Protein AF-A0A7S1DFB0-F1 (afdb_monomer)

Foldseek 3Di:
DPPDPDDDAFEAEDELQLDFDDDPNHTPDGVPPPSVVSLVCVLVVCVVSLHQKYKYAQQFAPVSVCSNQVSCCVQFVEKDDDAQPADPDDRTGQRIMMTGNDHDPDDDDDDDPDDDPVNCVRHRD

Nearest PDB structures (foldseek):
  3k55-assembly1_A  TM=7.444E-01  e=4.288E-06  Staphylococcus aureus subsp. aureus RN4220
  7cne-assembly1_A  TM=7.498E-01  e=7.356E-06  Streptomyces griseocarneus
  8j2f-assembly1_B  TM=8.912E-01  e=1.430E-04  Homo sapiens
  2uyr-assembly1_X  TM=7.337E-01  e=1.891E-05  Bacillus cereus
  3i5v-assembly2_B  TM=7.332E-01  e=1.337E-04  Staphylococcus aureus subsp. aureus RN4220

Solvent-accessible surface area (backbone atoms only — not comparable to full-atom values): 7444 Å² total; per-residue (Å²): 134,81,80,76,81,77,78,81,86,41,76,42,78,44,74,67,39,46,45,66,43,65,57,97,84,43,74,78,45,53,50,52,70,63,42,70,64,48,58,69,47,48,47,58,57,51,57,75,69,63,52,46,31,37,40,38,31,43,53,32,40,64,68,58,48,52,53,45,49,64,68,33,38,92,70,28,65,26,70,50,71,54,74,38,97,34,71,95,82,54,74,41,46,54,14,50,38,39,37,18,54,54,84,74,91,76,84,82,71,81,79,72,92,82,54,54,77,67,48,45,59,60,43,48,59

Organism: Hemiselmis andersenii (NCBI:txid464988)

Mean predicted aligned error: 7.5 Å

Sequence (125 aa):
KTASASTPLRILTFNVGLLRFRLCGVQVFANPPYAQERLQEIPNAIRQLRPDIVCLQECYENFHLEFITGSLSDILPHFARCPAGGSSGSKYHNALVVVSKFEVVAARFEAYREASALERLLANK

InterPro domains:
  IPR005135 Endonuclease/exonuclease/phosphatase [PF03372] (12-108)
  IPR036691 Endonuclease/exonuclease/phosphatase superfamily [G3DSA:3.60.10.10] (2-125)
  IPR036691 Endonuclease/exonuclease/phosphatase superfamily [SSF56219] (7-115)

Structure (mmCIF, N/CA/C/O backbone):
data_AF-A0A7S1DFB0-F1
#
_entry.id   AF-A0A7S1DFB0-F1
#
loop_
_atom_site.group_PDB
_atom_site.id
_atom_site.type_symbol
_atom_site.label_atom_id
_atom_site.label_alt_id
_atom_site.label_comp_id
_atom_site.label_asym_id
_atom_site.label_entity_id
_atom_site.label_seq_id
_atom_site.pdbx_PDB_ins_code
_atom_site.Cartn_x
_atom_site.Cartn_y
_atom_site.Cartn_z
_atom_site.occupancy
_atom_site.B_iso_or_equiv
_atom_site.auth_seq_id
_atom_site.auth_comp_id
_atom_site.auth_asym_id
_atom_site.auth_atom_id
_atom_site.pdbx_PDB_model_num
ATOM 1 N N . LYS A 1 1 ? -31.143 2.900 28.880 1.00 51.78 1 LYS A N 1
ATOM 2 C CA . LYS A 1 1 ? -29.922 2.509 28.135 1.00 51.78 1 LYS A CA 1
ATOM 3 C C . LYS A 1 1 ? -29.833 3.394 26.902 1.00 51.78 1 LYS A C 1
ATOM 5 O O . LYS A 1 1 ? -30.523 3.130 25.930 1.00 51.78 1 LYS A O 1
ATOM 10 N N . THR A 1 2 ? -29.092 4.491 26.982 1.00 50.62 2 THR A N 1
ATOM 11 C CA . THR A 1 2 ? -28.758 5.307 25.812 1.00 50.62 2 THR A CA 1
ATOM 12 C C . THR A 1 2 ? -27.810 4.492 24.935 1.00 50.62 2 THR A C 1
ATOM 14 O O . THR A 1 2 ? -26.832 3.940 25.437 1.00 50.62 2 THR A O 1
ATOM 17 N N . ALA A 1 3 ? -28.142 4.324 23.656 1.00 56.81 3 ALA A N 1
ATOM 18 C CA . ALA A 1 3 ? -27.249 3.676 22.708 1.00 56.81 3 ALA A CA 1
ATOM 19 C C . ALA A 1 3 ? -25.957 4.505 22.638 1.00 56.81 3 ALA A C 1
ATOM 21 O O . ALA A 1 3 ? -26.003 5.694 22.325 1.00 56.81 3 ALA A O 1
ATOM 22 N N . SER A 1 4 ? -24.822 3.905 23.002 1.00 64.94 4 SER A N 1
ATOM 23 C CA . SER A 1 4 ? -23.512 4.503 22.753 1.00 64.94 4 SER A CA 1
ATOM 24 C C . SER A 1 4 ? -23.379 4.688 21.242 1.00 64.94 4 SER A C 1
ATOM 26 O O . SER A 1 4 ? -23.565 3.731 20.490 1.00 64.94 4 SER A O 1
ATOM 28 N N . ALA A 1 5 ? -23.141 5.921 20.795 1.00 66.31 5 ALA A N 1
ATOM 29 C CA . ALA A 1 5 ? -22.915 6.202 19.386 1.00 66.31 5 ALA A CA 1
ATOM 30 C C . ALA A 1 5 ? -21.669 5.430 18.931 1.00 66.31 5 ALA A C 1
ATOM 32 O O . ALA A 1 5 ? -20.570 5.668 19.433 1.00 66.31 5 ALA A O 1
ATOM 33 N N . SER A 1 6 ? -21.844 4.480 18.012 1.00 80.75 6 SER A N 1
ATOM 34 C CA . SER A 1 6 ? -20.737 3.705 17.455 1.00 80.75 6 SER A CA 1
ATOM 35 C C . SER A 1 6 ? -19.778 4.641 16.724 1.00 80.75 6 SER A C 1
ATOM 37 O O . SER A 1 6 ? -20.201 5.386 15.837 1.00 80.75 6 SER A O 1
ATOM 39 N N . THR A 1 7 ? -18.492 4.606 17.075 1.00 85.00 7 THR A N 1
ATOM 40 C CA . THR A 1 7 ? -17.459 5.353 16.350 1.00 85.00 7 THR A CA 1
ATOM 41 C C . THR A 1 7 ? -17.427 4.896 14.885 1.00 85.00 7 THR A C 1
ATOM 43 O O . THR A 1 7 ? -17.407 3.688 14.640 1.00 85.00 7 THR A O 1
ATOM 46 N N . PRO A 1 8 ? -17.447 5.819 13.905 1.00 93.12 8 PRO A N 1
ATOM 47 C CA . PRO A 1 8 ? -17.427 5.447 12.497 1.00 93.12 8 PRO A CA 1
ATOM 48 C C . PRO A 1 8 ? -16.082 4.817 12.124 1.00 93.12 8 PRO A C 1
ATOM 50 O O . PRO A 1 8 ? -15.028 5.344 12.477 1.00 93.12 8 PRO A O 1
ATOM 53 N N . LEU A 1 9 ? -16.133 3.718 11.373 1.00 95.94 9 LEU A N 1
ATOM 54 C CA . LEU A 1 9 ? -14.954 3.057 10.819 1.00 95.94 9 LEU A CA 1
ATOM 55 C C . LEU A 1 9 ? -14.370 3.887 9.669 1.00 95.94 9 LEU A C 1
ATOM 57 O O . LEU A 1 9 ? -15.095 4.262 8.744 1.00 95.94 9 LEU A O 1
ATOM 61 N N . ARG A 1 10 ? -13.060 4.147 9.692 1.00 97.75 10 ARG A N 1
ATOM 62 C CA . ARG A 1 10 ? -12.378 4.949 8.666 1.00 97.75 10 ARG A CA 1
ATOM 63 C C . ARG A 1 10 ? -11.513 4.066 7.775 1.00 97.75 10 ARG A C 1
ATOM 65 O O . ARG A 1 10 ? -10.493 3.541 8.216 1.00 97.75 10 ARG A O 1
ATOM 72 N N . ILE A 1 11 ? -11.906 3.942 6.510 1.00 98.38 11 ILE A N 1
ATOM 73 C CA . ILE A 1 11 ? -11.196 3.141 5.507 1.00 98.38 11 ILE A CA 1
ATOM 74 C C . ILE A 1 11 ? -10.536 4.078 4.496 1.00 98.38 11 ILE A C 1
ATOM 76 O O . ILE A 1 11 ? -11.207 4.903 3.877 1.00 98.38 11 ILE A O 1
ATOM 80 N N . LEU A 1 12 ? -9.225 3.938 4.318 1.00 98.50 12 LEU A N 1
ATOM 81 C CA . LEU A 1 12 ? -8.457 4.607 3.273 1.00 98.50 12 LEU A CA 1
ATOM 82 C C . LEU A 1 12 ? -8.204 3.624 2.130 1.00 98.50 12 LEU A C 1
ATOM 84 O O . LEU A 1 12 ? -7.675 2.544 2.361 1.00 98.50 12 LEU A O 1
ATOM 88 N N . THR A 1 13 ? -8.513 4.009 0.895 1.00 98.12 13 THR A N 1
ATOM 89 C CA . THR A 1 13 ? -7.988 3.331 -0.297 1.00 98.12 13 THR A CA 1
ATOM 90 C C . THR A 1 13 ? -6.932 4.212 -0.939 1.00 98.12 13 THR A C 1
ATOM 92 O O . THR A 1 13 ? -7.152 5.414 -1.096 1.00 98.12 13 THR A O 1
ATOM 95 N N . PHE A 1 14 ? -5.780 3.642 -1.280 1.00 97.75 14 PHE A N 1
ATOM 96 C CA . PHE A 1 14 ? -4.676 4.420 -1.814 1.00 97.75 14 PHE A CA 1
ATOM 97 C C . PHE A 1 14 ? -3.819 3.620 -2.792 1.00 97.75 14 PHE A C 1
ATOM 99 O O . PHE A 1 14 ? -3.138 2.661 -2.426 1.00 97.75 14 PHE A O 1
ATOM 106 N N . ASN A 1 15 ? -3.807 4.072 -4.042 1.00 97.06 15 ASN A N 1
ATOM 107 C CA . ASN A 1 15 ? -2.852 3.606 -5.029 1.00 97.06 15 ASN A CA 1
ATOM 108 C C . ASN A 1 15 ? -1.506 4.296 -4.772 1.00 97.06 15 ASN A C 1
ATOM 110 O O . ASN A 1 15 ? -1.378 5.507 -4.950 1.00 97.06 15 ASN A O 1
ATOM 114 N N . VAL A 1 16 ? -0.509 3.524 -4.339 1.00 95.81 16 VAL A N 1
ATOM 115 C CA . VAL A 1 16 ? 0.815 4.052 -3.985 1.00 95.81 16 VAL A CA 1
ATOM 116 C C . VAL A 1 16 ? 1.723 4.240 -5.203 1.00 95.81 16 VAL A C 1
ATOM 118 O O . VAL A 1 16 ? 2.766 4.888 -5.103 1.00 95.81 16 VAL A O 1
ATOM 121 N N . GLY A 1 17 ? 1.338 3.711 -6.369 1.00 94.56 17 GLY A N 1
ATOM 122 C CA . GLY A 1 17 ? 2.052 3.856 -7.635 1.00 94.56 17 GLY A CA 1
ATOM 123 C C . GLY A 1 17 ? 3.521 3.445 -7.552 1.00 94.56 17 GLY A C 1
ATOM 124 O O . GLY A 1 17 ? 4.379 4.149 -8.065 1.00 94.56 17 GLY A O 1
ATOM 125 N N . LEU A 1 18 ? 3.874 2.381 -6.832 1.00 93.25 18 LEU A N 1
ATOM 126 C CA . LEU A 1 18 ? 5.280 2.043 -6.573 1.00 93.25 18 LEU A CA 1
ATOM 127 C C . LEU A 1 18 ? 5.876 1.115 -7.639 1.00 93.25 18 LEU A C 1
ATOM 129 O O . LEU A 1 18 ? 6.793 0.341 -7.350 1.00 93.25 18 LEU A O 1
ATOM 133 N N . LEU A 1 19 ? 5.364 1.165 -8.873 1.00 89.88 19 LEU A N 1
ATOM 134 C CA . LEU A 1 19 ? 5.914 0.378 -9.967 1.00 89.88 19 LEU A CA 1
ATOM 135 C C . LEU A 1 19 ? 7.299 0.906 -10.343 1.00 89.88 19 LEU A C 1
ATOM 137 O O . LEU A 1 19 ? 7.463 2.041 -10.797 1.00 89.88 19 LEU A O 1
ATOM 141 N N . ARG A 1 20 ? 8.299 0.038 -10.217 1.00 88.38 20 ARG A N 1
ATOM 142 C CA . ARG A 1 20 ? 9.646 0.258 -10.738 1.00 88.38 20 ARG A CA 1
ATOM 143 C C . ARG A 1 20 ? 10.210 -1.035 -11.309 1.00 88.38 20 ARG A C 1
ATOM 145 O O . ARG A 1 20 ? 9.891 -2.126 -10.837 1.00 88.38 20 ARG A O 1
ATOM 152 N N . PHE A 1 21 ? 11.075 -0.903 -12.308 1.00 83.12 21 PHE A N 1
ATOM 153 C CA . PHE A 1 21 ? 11.859 -2.004 -12.858 1.00 83.12 21 PHE A CA 1
ATOM 154 C C . PHE A 1 21 ? 13.343 -1.712 -12.677 1.00 83.12 21 PHE A C 1
ATOM 156 O O . PHE A 1 21 ? 13.827 -0.614 -12.972 1.00 83.12 21 PHE A O 1
ATOM 163 N N . ARG A 1 22 ? 14.070 -2.720 -12.191 1.00 82.81 22 ARG A N 1
ATOM 164 C CA . ARG A 1 22 ? 15.518 -2.671 -11.992 1.00 82.81 22 ARG A CA 1
ATOM 165 C C . ARG A 1 22 ? 16.201 -3.716 -12.865 1.00 82.81 22 ARG A C 1
ATOM 167 O O . ARG A 1 22 ? 15.788 -4.872 -12.868 1.00 82.81 22 ARG A O 1
ATOM 174 N N . LEU A 1 23 ? 17.274 -3.317 -13.539 1.00 82.38 23 LEU A N 1
ATOM 175 C CA . LEU A 1 23 ? 18.175 -4.197 -14.276 1.00 82.38 23 LEU A CA 1
ATOM 176 C C . LEU A 1 23 ? 19.559 -4.120 -13.621 1.00 82.38 23 LEU A C 1
ATOM 178 O O . LEU A 1 23 ? 20.107 -3.032 -13.470 1.00 82.38 23 LEU A O 1
ATOM 182 N N . CYS A 1 24 ? 20.097 -5.257 -13.166 1.00 84.31 24 CYS A N 1
ATOM 183 C CA . CYS A 1 24 ? 21.384 -5.327 -12.452 1.00 84.31 24 CYS A CA 1
ATOM 184 C C . CYS A 1 24 ? 21.512 -4.323 -11.279 1.00 84.31 24 CYS A C 1
ATOM 186 O O . CYS A 1 24 ? 22.567 -3.741 -11.057 1.00 84.31 24 CYS A O 1
ATOM 188 N N . GLY A 1 25 ? 20.420 -4.090 -10.539 1.00 80.50 25 GLY A N 1
ATOM 189 C CA . GLY A 1 25 ? 20.370 -3.158 -9.400 1.00 80.50 25 GLY A CA 1
ATOM 190 C C . GLY A 1 25 ? 20.049 -1.703 -9.764 1.00 80.50 25 GLY A C 1
ATOM 191 O O . GLY A 1 25 ? 19.540 -0.965 -8.915 1.00 80.50 25 GLY A O 1
ATOM 192 N N . VAL A 1 26 ? 20.236 -1.314 -11.027 1.00 82.62 26 VAL A N 1
ATOM 193 C CA . VAL A 1 26 ? 19.951 0.032 -11.538 1.00 82.62 26 VAL A CA 1
ATOM 194 C C . VAL A 1 26 ? 18.477 0.145 -11.913 1.00 82.62 26 VAL A C 1
ATOM 196 O O . VAL A 1 26 ? 17.947 -0.702 -12.630 1.00 82.62 26 VAL A O 1
ATOM 199 N N . GLN A 1 27 ? 17.791 1.181 -11.428 1.00 83.81 27 GLN A N 1
ATOM 200 C CA . GLN A 1 27 ? 16.414 1.461 -11.836 1.00 83.81 27 GLN A CA 1
ATOM 201 C C . GLN A 1 27 ? 16.401 1.969 -13.280 1.00 83.81 27 GLN A C 1
ATOM 203 O O . GLN A 1 27 ? 16.951 3.028 -13.564 1.00 83.81 27 GLN A O 1
ATOM 208 N N . VAL A 1 28 ? 15.756 1.222 -14.174 1.00 88.69 28 VAL A N 1
ATOM 209 C CA . VAL A 1 28 ? 15.646 1.563 -15.604 1.00 88.69 28 VAL A CA 1
ATOM 210 C C . VAL A 1 28 ? 14.278 2.138 -15.963 1.00 88.69 28 VAL A C 1
ATOM 212 O O . VAL A 1 28 ? 14.123 2.762 -17.006 1.00 88.69 28 VAL A O 1
ATOM 215 N N . PHE A 1 29 ? 13.283 1.947 -15.096 1.00 87.19 29 PHE A N 1
ATOM 216 C CA . PHE A 1 29 ? 11.938 2.484 -15.268 1.00 87.19 29 PHE A CA 1
ATOM 217 C C . PHE A 1 29 ? 11.256 2.659 -13.912 1.00 87.19 29 PHE A C 1
ATOM 219 O O . PHE A 1 29 ? 11.429 1.831 -13.015 1.00 87.19 29 PHE A O 1
ATOM 226 N N . ALA A 1 30 ? 10.445 3.703 -13.786 1.00 86.94 30 ALA A N 1
ATOM 227 C CA . ALA A 1 30 ? 9.480 3.867 -12.709 1.00 86.94 30 ALA A CA 1
ATOM 228 C C . ALA A 1 30 ? 8.253 4.612 -13.233 1.00 86.94 30 ALA A C 1
ATOM 230 O O . ALA A 1 30 ? 8.390 5.543 -14.027 1.00 86.94 30 ALA A O 1
ATOM 231 N N . ASN A 1 31 ? 7.070 4.211 -12.774 1.00 82.69 31 ASN A N 1
ATOM 232 C CA . ASN A 1 31 ? 5.830 4.914 -13.062 1.00 82.69 31 ASN A CA 1
ATOM 233 C C . ASN A 1 31 ? 4.870 4.834 -11.863 1.00 82.69 31 ASN A C 1
ATOM 235 O O . ASN A 1 31 ? 4.473 3.732 -11.498 1.00 82.69 31 ASN A O 1
ATOM 239 N N . PRO A 1 32 ? 4.447 5.971 -11.286 1.00 88.38 32 PRO A N 1
ATOM 240 C CA . PRO A 1 32 ? 4.976 7.321 -11.500 1.00 88.38 32 PRO A CA 1
ATOM 241 C C . PRO A 1 32 ? 6.466 7.455 -11.110 1.00 88.38 32 PRO A C 1
ATOM 243 O O . PRO A 1 32 ? 6.987 6.607 -10.375 1.00 88.38 32 PRO A O 1
ATOM 246 N N . PRO A 1 33 ? 7.173 8.509 -11.563 1.00 87.12 33 PRO A N 1
ATOM 247 C CA . PRO A 1 33 ? 8.572 8.732 -11.199 1.00 87.12 33 PRO A CA 1
ATOM 248 C C . PRO A 1 33 ? 8.766 8.907 -9.679 1.00 87.12 33 PRO A C 1
ATOM 250 O O . PRO A 1 33 ? 7.803 9.034 -8.913 1.00 87.12 33 PRO A O 1
ATOM 253 N N . TYR A 1 34 ? 10.031 8.896 -9.246 1.00 89.38 34 TYR A N 1
ATOM 254 C CA . TYR A 1 34 ? 10.433 9.112 -7.847 1.00 89.38 34 TYR A CA 1
ATOM 255 C C . TYR A 1 34 ? 9.806 8.114 -6.857 1.00 89.38 34 TYR A C 1
ATOM 257 O O . TYR A 1 34 ? 9.322 8.474 -5.784 1.00 89.38 34 TYR A O 1
ATOM 265 N N . ALA A 1 35 ? 9.737 6.832 -7.241 1.00 91.19 35 ALA A N 1
ATOM 266 C CA . ALA A 1 35 ? 9.106 5.796 -6.422 1.00 91.19 35 ALA A CA 1
ATOM 267 C C . ALA A 1 35 ? 9.751 5.659 -5.029 1.00 91.19 35 ALA A C 1
ATOM 269 O O . ALA A 1 35 ? 9.052 5.365 -4.063 1.00 91.19 35 ALA A O 1
ATOM 270 N N . GLN A 1 36 ? 11.064 5.885 -4.908 1.00 90.56 36 GLN A N 1
ATOM 271 C CA . GLN A 1 36 ? 11.772 5.756 -3.633 1.00 90.56 36 GLN A CA 1
ATOM 272 C C . GLN A 1 36 ? 11.463 6.922 -2.689 1.00 90.56 36 GLN A C 1
ATOM 274 O O . GLN A 1 36 ? 11.238 6.710 -1.503 1.00 90.56 36 GLN A O 1
ATOM 279 N N . GLU A 1 37 ? 11.423 8.136 -3.218 1.00 93.44 37 GLU A N 1
ATOM 280 C CA . GLU A 1 37 ? 11.104 9.359 -2.491 1.00 93.44 37 GLU A CA 1
ATOM 281 C C . GLU A 1 37 ? 9.642 9.326 -2.035 1.00 93.44 37 GLU A C 1
ATOM 283 O O . GLU A 1 37 ? 9.337 9.571 -0.871 1.00 93.44 37 GLU A O 1
ATOM 288 N N . ARG A 1 38 ? 8.727 8.905 -2.918 1.00 94.81 38 ARG A N 1
ATOM 289 C CA . ARG A 1 38 ? 7.314 8.728 -2.554 1.00 94.81 38 ARG A CA 1
ATOM 290 C C . ARG A 1 38 ? 7.120 7.645 -1.497 1.00 94.81 38 ARG A C 1
ATOM 292 O O . ARG A 1 38 ? 6.319 7.844 -0.588 1.00 94.81 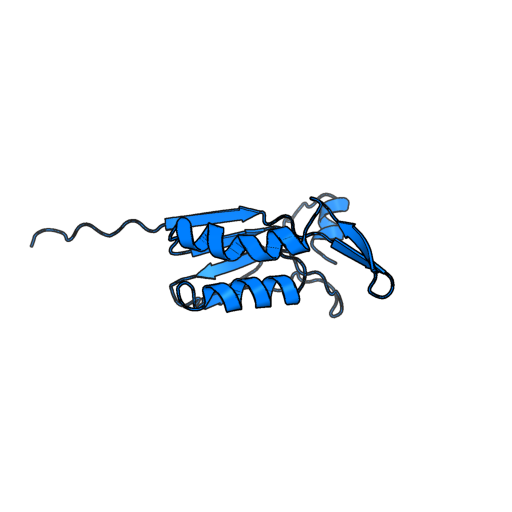38 ARG A O 1
ATOM 299 N N . LEU A 1 39 ? 7.862 6.534 -1.571 1.00 96.06 39 LEU A N 1
ATOM 300 C CA . LEU A 1 39 ? 7.829 5.487 -0.543 1.00 96.06 39 LEU A CA 1
ATOM 301 C C . LEU A 1 39 ? 8.111 6.048 0.857 1.00 96.06 39 LEU A C 1
ATOM 303 O O . LEU A 1 39 ? 7.441 5.640 1.801 1.00 96.06 39 LEU A O 1
ATOM 307 N N . GLN A 1 40 ? 9.049 6.990 0.985 1.00 96.88 40 GLN A N 1
ATOM 308 C CA . GLN A 1 40 ? 9.402 7.597 2.273 1.00 96.88 40 GLN A CA 1
ATOM 309 C C . GLN A 1 40 ? 8.266 8.448 2.863 1.00 96.88 40 GLN A C 1
ATOM 311 O O . GLN A 1 40 ? 8.079 8.449 4.078 1.00 96.88 40 GLN A O 1
ATOM 316 N N . GLU A 1 41 ? 7.468 9.110 2.023 1.00 97.56 41 GLU A N 1
ATOM 317 C CA . GLU A 1 41 ? 6.390 10.006 2.468 1.00 97.56 41 GLU A CA 1
ATOM 318 C C . GLU A 1 41 ? 5.049 9.298 2.716 1.00 97.56 41 GLU A C 1
ATOM 320 O O . GLU A 1 41 ? 4.229 9.764 3.514 1.00 97.56 41 GLU A O 1
ATOM 325 N N . ILE A 1 42 ? 4.817 8.151 2.070 1.00 97.75 42 ILE A N 1
ATOM 326 C CA . ILE A 1 42 ? 3.554 7.402 2.167 1.00 97.75 42 ILE A CA 1
ATOM 327 C C . ILE A 1 42 ? 3.136 7.114 3.625 1.00 97.75 42 ILE A C 1
ATOM 329 O O . ILE A 1 42 ? 1.986 7.417 3.965 1.00 97.75 42 ILE A O 1
ATOM 333 N N . PRO A 1 43 ? 4.000 6.586 4.521 1.00 98.12 43 PRO A N 1
ATOM 334 C CA . PRO A 1 43 ? 3.602 6.316 5.904 1.00 98.12 43 PRO A CA 1
ATOM 335 C C . PRO A 1 43 ? 3.154 7.570 6.663 1.00 98.12 43 PRO A C 1
ATOM 337 O O . PRO A 1 43 ? 2.167 7.531 7.399 1.00 98.12 43 PRO A O 1
ATOM 340 N N . ASN A 1 44 ? 3.838 8.699 6.458 1.00 97.81 44 ASN A N 1
ATOM 341 C CA . ASN A 1 44 ? 3.492 9.962 7.108 1.00 97.81 44 ASN A CA 1
ATOM 342 C C . ASN A 1 44 ? 2.134 10.485 6.626 1.00 97.81 44 ASN A C 1
ATOM 344 O O . ASN A 1 44 ? 1.307 10.886 7.448 1.00 97.81 44 ASN A O 1
ATOM 348 N N . ALA A 1 45 ? 1.867 10.409 5.320 1.00 97.81 45 ALA A N 1
ATOM 349 C CA . ALA A 1 45 ? 0.574 10.785 4.755 1.00 97.81 45 ALA A CA 1
ATOM 350 C C . ALA A 1 45 ? -0.570 9.916 5.312 1.00 97.81 45 ALA A C 1
ATOM 352 O O . ALA A 1 45 ? -1.605 10.438 5.730 1.00 97.81 45 ALA A O 1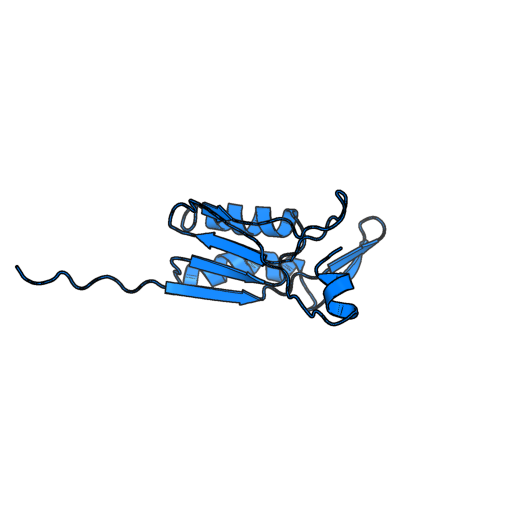
ATOM 353 N N . ILE A 1 46 ? -0.370 8.595 5.404 1.00 98.31 46 ILE A N 1
ATOM 354 C CA . ILE A 1 46 ? -1.354 7.669 5.988 1.00 98.31 46 ILE A CA 1
ATOM 355 C C . ILE A 1 46 ? -1.627 8.016 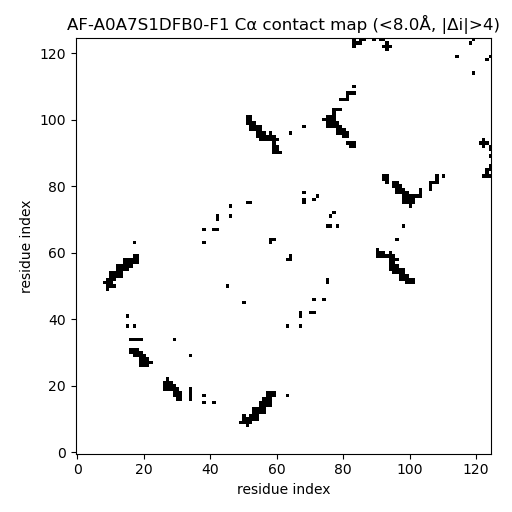7.461 1.00 98.31 46 ILE A C 1
ATOM 357 O O . ILE A 1 46 ? -2.787 8.103 7.869 1.00 98.31 46 ILE A O 1
ATOM 361 N N . ARG A 1 47 ? -0.581 8.276 8.257 1.00 97.75 47 ARG A N 1
ATOM 362 C CA . ARG A 1 47 ? -0.708 8.651 9.678 1.00 97.75 47 ARG A CA 1
ATOM 363 C C . ARG A 1 47 ? -1.559 9.899 9.888 1.00 97.75 47 ARG A C 1
ATOM 365 O O . ARG A 1 47 ? -2.409 9.913 10.779 1.00 97.75 47 ARG A O 1
ATOM 372 N N . GLN A 1 48 ? -1.362 10.933 9.072 1.00 98.00 48 GLN A N 1
ATOM 373 C CA . GLN A 1 48 ? -2.117 12.187 9.179 1.00 98.00 48 GLN A CA 1
ATOM 374 C C . GLN A 1 48 ? -3.621 11.979 8.973 1.00 98.00 48 GLN A C 1
ATOM 376 O O . GLN A 1 48 ? -4.435 12.622 9.637 1.00 98.00 48 GLN A O 1
ATOM 381 N N . LEU A 1 49 ? -3.996 11.031 8.111 1.00 97.81 49 LEU A N 1
ATOM 382 C CA . LEU A 1 49 ? -5.393 10.701 7.854 1.00 97.81 49 LEU A CA 1
ATOM 383 C C . LEU A 1 49 ? -6.035 9.903 8.995 1.00 97.81 49 LEU A C 1
ATOM 385 O O . LEU A 1 49 ? -7.260 9.925 9.107 1.00 97.81 49 LEU A O 1
ATOM 389 N N . ARG A 1 50 ? -5.250 9.259 9.871 1.00 97.19 50 ARG A N 1
ATOM 390 C CA . ARG A 1 50 ? -5.708 8.412 10.993 1.00 97.19 50 ARG A CA 1
ATOM 391 C C . ARG A 1 50 ? -6.783 7.377 10.585 1.00 97.19 50 ARG A C 1
ATOM 393 O O . ARG A 1 50 ? -7.880 7.404 11.154 1.00 97.19 50 ARG A O 1
ATOM 400 N N . PRO A 1 51 ? -6.534 6.535 9.566 1.00 98.19 51 PRO A N 1
ATOM 401 C CA . PRO A 1 51 ? -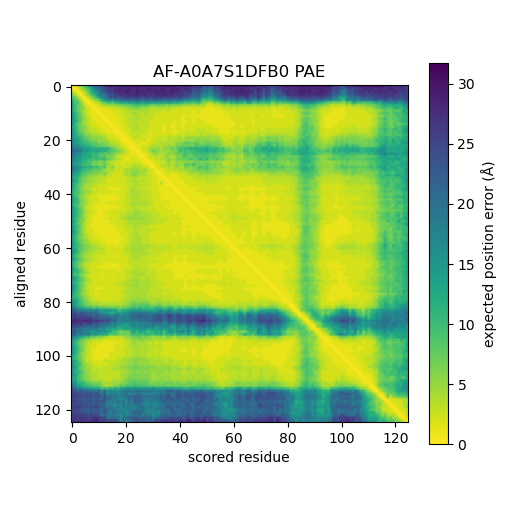7.459 5.473 9.188 1.00 98.19 51 PRO A CA 1
ATOM 402 C C . PRO A 1 51 ? -7.439 4.334 10.214 1.00 98.19 51 PRO A C 1
ATOM 404 O O . PRO A 1 51 ? -6.454 4.149 10.927 1.00 98.19 51 PRO A O 1
ATOM 407 N N . ASP A 1 52 ? -8.506 3.543 10.245 1.00 98.44 52 ASP A N 1
ATOM 408 C CA . ASP A 1 52 ? -8.531 2.262 10.954 1.00 98.44 52 ASP A CA 1
ATOM 409 C C . ASP A 1 52 ? -8.111 1.103 10.033 1.00 98.44 52 ASP A C 1
ATOM 411 O O . ASP A 1 52 ? -7.565 0.103 10.496 1.00 98.44 52 ASP A O 1
ATOM 415 N N . ILE A 1 53 ? -8.363 1.234 8.724 1.00 98.56 53 ILE A N 1
ATOM 416 C CA . ILE A 1 53 ? -8.003 0.257 7.687 1.00 98.56 53 ILE A CA 1
ATOM 417 C C . ILE A 1 53 ? -7.460 0.999 6.461 1.00 98.56 53 ILE A C 1
ATOM 419 O O . ILE 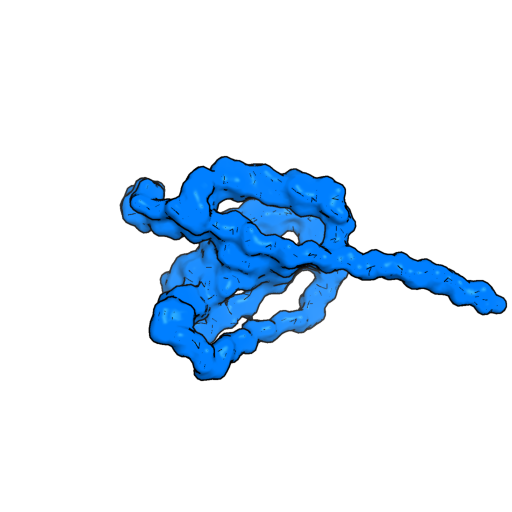A 1 53 ? -8.002 2.031 6.061 1.00 98.56 53 ILE A O 1
ATOM 423 N N . VAL A 1 54 ? -6.414 0.458 5.840 1.00 98.62 54 VAL A N 1
ATOM 424 C CA . VAL A 1 54 ? -5.800 0.964 4.611 1.00 98.62 54 VAL A CA 1
ATOM 425 C C . VAL A 1 54 ? -5.753 -0.138 3.558 1.00 98.62 54 VAL A C 1
ATOM 427 O O . VAL A 1 54 ? -5.151 -1.184 3.774 1.00 98.62 54 VAL A O 1
ATOM 430 N N . CYS A 1 55 ? -6.340 0.117 2.396 1.00 98.25 55 CYS A N 1
ATOM 431 C CA . CYS A 1 55 ? -6.285 -0.736 1.216 1.00 98.25 55 CYS A CA 1
ATOM 432 C C . CYS A 1 55 ? -5.307 -0.121 0.210 1.00 98.25 55 CYS A C 1
ATOM 434 O O . CYS A 1 55 ? -5.609 0.908 -0.396 1.00 98.25 55 CYS A O 1
ATOM 436 N N . LEU A 1 56 ? -4.138 -0.734 0.042 1.00 97.56 56 LEU A N 1
ATOM 437 C CA . LEU A 1 56 ? -3.097 -0.277 -0.874 1.00 97.56 56 LEU A CA 1
ATOM 438 C C . LEU A 1 56 ? -3.210 -0.981 -2.228 1.00 97.56 56 LEU A C 1
ATOM 440 O O . LEU A 1 56 ? -3.403 -2.198 -2.282 1.00 97.56 56 LEU A O 1
ATOM 444 N N . GLN A 1 57 ? -3.030 -0.218 -3.306 1.00 95.62 57 GLN A N 1
ATOM 445 C CA . GLN A 1 57 ? -2.850 -0.727 -4.670 1.00 95.62 57 GLN A CA 1
ATOM 446 C C . GLN A 1 57 ? -1.477 -0.330 -5.216 1.00 95.62 57 GLN A C 1
ATOM 448 O O . GLN A 1 57 ? -0.907 0.665 -4.776 1.00 95.62 57 GLN A O 1
ATOM 453 N N . GLU A 1 58 ? -0.9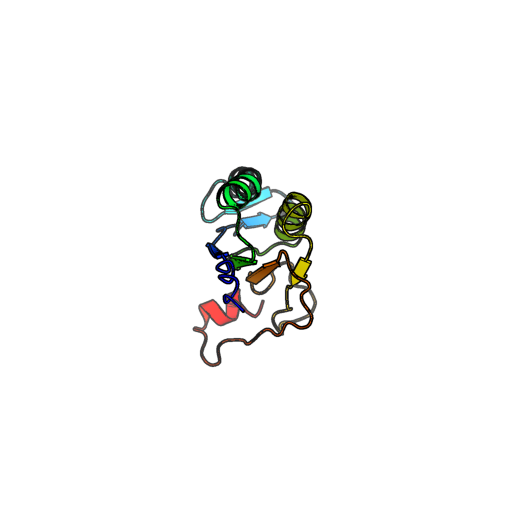63 -1.076 -6.196 1.00 93.44 58 GLU A N 1
ATOM 454 C CA . GLU A 1 58 ? 0.355 -0.844 -6.812 1.00 93.44 58 GLU A CA 1
ATOM 455 C C . GLU A 1 58 ? 1.542 -0.953 -5.832 1.00 93.44 58 GLU A C 1
ATOM 457 O O . GLU A 1 58 ? 2.598 -0.344 -6.024 1.00 93.44 58 GLU A O 1
ATOM 462 N N . CYS A 1 59 ? 1.391 -1.768 -4.781 1.00 92.75 59 CYS A N 1
ATOM 463 C CA . CYS A 1 59 ? 2.465 -2.126 -3.853 1.00 92.75 59 CYS A CA 1
ATOM 464 C C . CYS A 1 59 ? 3.093 -3.471 -4.261 1.00 92.75 59 CYS A C 1
ATOM 466 O O . CYS A 1 59 ? 2.721 -4.534 -3.765 1.00 92.75 59 CYS A O 1
ATOM 468 N N . TYR A 1 60 ? 4.003 -3.429 -5.235 1.00 87.44 60 TYR A N 1
ATOM 469 C CA . TYR A 1 60 ? 4.468 -4.635 -5.929 1.00 87.44 60 TYR A CA 1
ATOM 470 C C . TYR A 1 60 ? 5.563 -5.438 -5.204 1.00 87.44 60 TYR A C 1
ATOM 472 O O . TYR A 1 60 ? 5.470 -6.662 -5.118 1.00 87.44 60 TYR A O 1
ATOM 480 N N . GLU A 1 61 ? 6.617 -4.765 -4.731 1.00 87.50 61 GLU A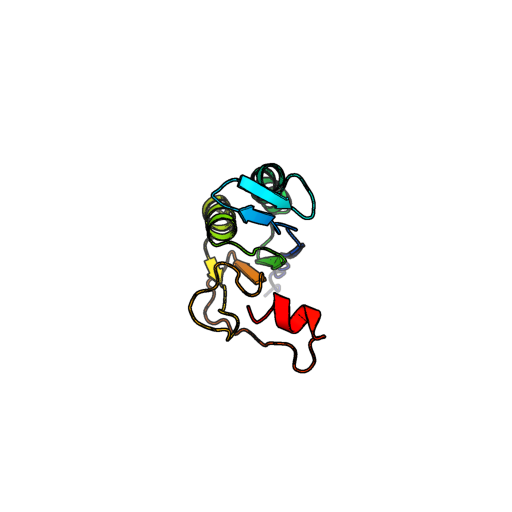 N 1
ATOM 481 C CA . GLU A 1 61 ? 7.817 -5.403 -4.170 1.00 87.50 61 GLU A CA 1
ATOM 482 C C . GLU A 1 61 ? 7.683 -5.663 -2.662 1.00 87.50 61 GLU A C 1
ATOM 484 O O . GLU A 1 61 ? 7.138 -4.838 -1.928 1.00 87.50 61 GLU A O 1
ATOM 489 N N . ASN A 1 62 ? 8.280 -6.758 -2.172 1.00 88.62 62 ASN A N 1
ATOM 490 C CA . ASN A 1 62 ? 8.331 -7.078 -0.734 1.00 88.62 62 ASN A CA 1
ATOM 491 C C . ASN A 1 62 ? 8.928 -5.949 0.105 1.00 88.62 62 ASN A C 1
ATOM 493 O O . ASN A 1 62 ? 8.366 -5.598 1.134 1.00 88.62 62 ASN A O 1
ATOM 497 N N . PHE A 1 63 ? 9.999 -5.322 -0.379 1.00 90.88 63 PHE A N 1
ATOM 498 C CA . PHE A 1 63 ? 10.625 -4.203 0.318 1.00 90.88 63 PHE A CA 1
ATOM 499 C C . PHE A 1 63 ? 9.662 -3.018 0.521 1.00 90.88 63 PHE A C 1
ATOM 501 O O . PHE A 1 63 ? 9.677 -2.395 1.577 1.00 90.88 63 PHE A O 1
ATOM 508 N N . HIS A 1 64 ? 8.804 -2.707 -0.461 1.00 93.00 64 HIS A N 1
ATOM 509 C CA . HIS A 1 64 ? 7.813 -1.634 -0.313 1.00 93.00 64 HIS A CA 1
ATOM 510 C C . HIS A 1 64 ? 6.784 -1.979 0.763 1.00 93.00 64 HIS A C 1
ATOM 512 O O . HIS A 1 64 ? 6.472 -1.137 1.603 1.00 93.00 64 HIS A O 1
ATOM 518 N N . LEU A 1 65 ? 6.293 -3.223 0.753 1.00 93.06 65 LEU A N 1
ATOM 519 C CA . LEU A 1 65 ? 5.381 -3.729 1.774 1.00 93.06 65 LEU A CA 1
ATOM 520 C C . LEU A 1 65 ? 6.016 -3.634 3.162 1.00 93.06 65 LEU A C 1
ATOM 522 O O . LEU A 1 65 ? 5.450 -2.977 4.026 1.00 93.06 65 LEU A O 1
ATOM 526 N N . GLU A 1 66 ? 7.185 -4.250 3.349 1.00 95.31 66 GLU A N 1
ATOM 527 C CA . GLU A 1 66 ? 7.905 -4.302 4.625 1.00 95.31 66 GLU A CA 1
ATOM 528 C C . GLU A 1 66 ? 8.172 -2.900 5.175 1.00 95.31 66 GLU A C 1
ATOM 530 O O . GLU A 1 66 ? 7.947 -2.646 6.359 1.00 95.31 66 GLU A O 1
ATOM 535 N N . PHE A 1 67 ? 8.585 -1.968 4.309 1.00 97.50 67 PHE A N 1
ATOM 536 C CA . PHE A 1 67 ? 8.798 -0.578 4.692 1.00 97.50 67 PHE A CA 1
ATOM 537 C C . PHE A 1 67 ? 7.502 0.087 5.167 1.00 97.50 67 PHE A C 1
ATOM 539 O O . PHE A 1 67 ? 7.489 0.696 6.236 1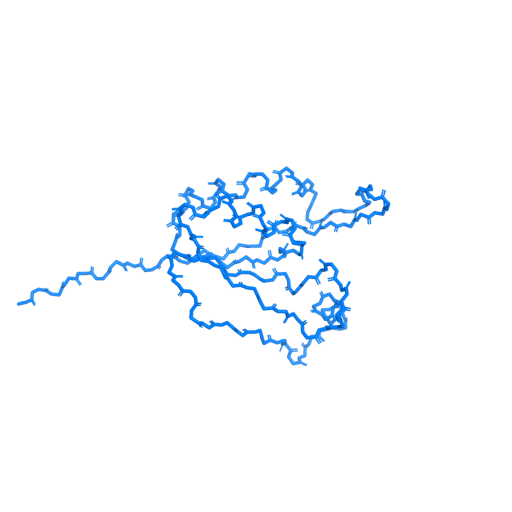.00 97.50 67 PHE A O 1
ATOM 546 N N . ILE A 1 68 ? 6.409 -0.031 4.405 1.00 97.81 68 ILE A N 1
ATOM 547 C CA . ILE A 1 68 ? 5.130 0.605 4.746 1.00 97.81 68 ILE A CA 1
ATOM 548 C C . ILE A 1 68 ? 4.539 -0.014 6.018 1.00 97.81 68 ILE A C 1
ATOM 550 O O . ILE A 1 68 ? 4.189 0.722 6.938 1.00 97.81 68 ILE A O 1
ATOM 554 N N . THR A 1 69 ? 4.446 -1.344 6.111 1.00 97.06 69 THR A N 1
ATOM 555 C CA . THR A 1 69 ? 3.850 -2.019 7.276 1.00 97.06 69 THR A CA 1
ATOM 556 C C . THR A 1 69 ? 4.712 -1.873 8.518 1.00 97.06 69 THR A C 1
ATOM 558 O O . THR A 1 69 ? 4.179 -1.631 9.595 1.00 97.06 69 THR A O 1
ATOM 561 N N . GLY A 1 70 ? 6.039 -1.945 8.387 1.00 98.12 70 GLY A N 1
ATOM 562 C CA . GLY A 1 70 ? 6.952 -1.682 9.498 1.00 98.12 70 GLY A CA 1
ATOM 563 C C . GLY A 1 70 ? 6.803 -0.251 10.013 1.00 98.12 70 GLY A C 1
ATOM 564 O O . GLY A 1 70 ? 6.658 -0.038 11.218 1.00 98.12 70 GLY A O 1
ATOM 565 N N . SER A 1 71 ? 6.725 0.717 9.094 1.00 98.44 71 SER A N 1
ATOM 566 C CA . SER A 1 71 ? 6.548 2.134 9.422 1.00 98.44 71 SER A CA 1
ATOM 567 C C . SER A 1 71 ? 5.185 2.467 10.017 1.00 98.44 71 SER A C 1
ATOM 569 O O . SER A 1 71 ? 5.066 3.537 10.590 1.00 98.44 71 SER A O 1
ATOM 571 N N . LEU A 1 72 ? 4.164 1.622 9.864 1.00 98.31 72 LEU A N 1
ATOM 572 C CA . LEU A 1 72 ? 2.810 1.854 10.386 1.00 98.31 72 LEU A CA 1
ATOM 573 C C . LEU A 1 72 ? 2.444 0.918 11.544 1.00 98.31 72 LEU A C 1
ATOM 575 O O . LEU A 1 72 ? 1.333 1.010 12.060 1.00 98.31 72 LEU A O 1
ATOM 579 N N . SER A 1 73 ? 3.352 0.030 11.953 1.00 97.94 73 SER A N 1
ATOM 580 C CA . SER A 1 73 ? 3.087 -1.032 12.932 1.00 97.94 73 SER A CA 1
ATOM 581 C C . SER A 1 73 ? 2.602 -0.525 14.295 1.00 97.94 73 SER A C 1
ATOM 583 O O . SER A 1 73 ? 1.881 -1.235 14.988 1.00 97.94 73 SER A O 1
ATOM 585 N N . ASP A 1 74 ? 2.935 0.714 14.660 1.00 98.19 74 ASP A N 1
ATOM 586 C CA . ASP A 1 74 ? 2.496 1.367 15.893 1.00 98.19 74 ASP A CA 1
ATOM 587 C C . ASP A 1 74 ? 0.999 1.723 15.906 1.00 98.19 74 ASP A C 1
ATOM 589 O O . ASP A 1 74 ? 0.388 1.772 16.974 1.00 98.19 74 ASP A O 1
ATOM 593 N N . ILE A 1 75 ? 0.393 1.950 14.734 1.00 97.94 75 ILE A N 1
ATOM 594 C CA . ILE A 1 75 ? -1.019 2.355 14.601 1.00 97.94 75 ILE A CA 1
ATOM 595 C C . ILE A 1 75 ? -1.886 1.358 13.822 1.00 97.94 75 ILE A C 1
ATOM 597 O O . ILE A 1 75 ? -3.103 1.323 14.007 1.00 97.94 75 ILE A O 1
ATOM 601 N N . LEU A 1 76 ? -1.272 0.559 12.951 1.00 98.38 76 LEU A N 1
ATOM 602 C CA . LEU A 1 76 ? -1.897 -0.428 12.073 1.00 98.38 76 LEU A CA 1
ATOM 603 C C . LEU A 1 76 ? -1.054 -1.723 12.104 1.00 98.38 76 LEU A C 1
ATOM 605 O O . LEU A 1 76 ? -0.355 -2.028 11.135 1.00 98.38 76 LEU A O 1
ATOM 609 N N . PRO A 1 77 ? -1.058 -2.467 13.228 1.00 98.31 77 PRO A N 1
ATOM 610 C CA . PRO A 1 77 ? -0.133 -3.582 13.460 1.00 98.31 77 PRO A CA 1
ATOM 611 C C . PRO A 1 77 ? -0.413 -4.826 12.611 1.00 98.31 77 PRO A C 1
ATOM 613 O O . PRO A 1 77 ? 0.446 -5.701 12.503 1.00 98.31 77 PRO A O 1
ATOM 616 N N . HIS A 1 78 ? -1.602 -4.940 12.021 1.00 98.44 78 HIS A N 1
ATOM 617 C CA . HIS A 1 78 ? -2.000 -6.118 11.261 1.00 98.44 78 HIS A CA 1
ATOM 618 C C . HIS A 1 78 ? -1.995 -5.819 9.769 1.00 98.44 78 HIS A C 1
ATOM 620 O O . HIS A 1 78 ? -2.350 -4.726 9.337 1.00 98.44 78 HIS A O 1
ATOM 626 N N . PHE A 1 79 ? -1.641 -6.803 8.95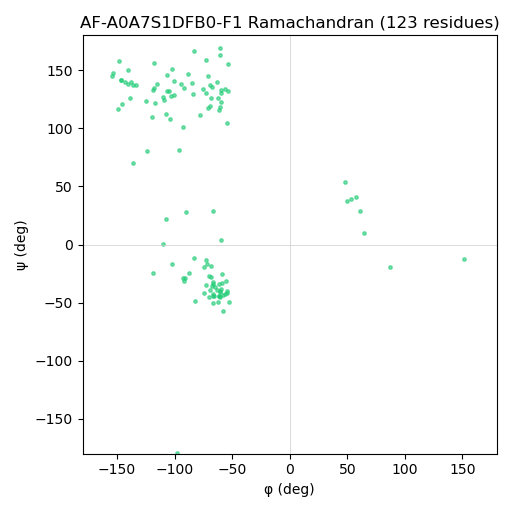0 1.00 97.62 79 PHE A N 1
ATOM 627 C CA . PHE A 1 79 ? -1.782 -6.689 7.507 1.00 97.62 79 PHE A CA 1
ATOM 628 C C . PHE A 1 79 ? -2.081 -8.043 6.878 1.00 97.62 79 PHE A C 1
ATOM 630 O O . PHE A 1 79 ? -1.775 -9.094 7.438 1.00 97.62 79 PHE A O 1
ATOM 637 N N . ALA A 1 80 ? -2.663 -8.006 5.687 1.00 95.12 80 ALA A N 1
ATOM 638 C CA . ALA A 1 80 ? -2.867 -9.170 4.854 1.00 95.12 80 ALA A CA 1
ATOM 639 C C . ALA A 1 80 ? -2.453 -8.883 3.416 1.00 95.12 80 ALA A C 1
ATOM 641 O O . ALA A 1 80 ? -2.768 -7.843 2.832 1.00 95.12 80 ALA A O 1
ATOM 642 N N . ARG A 1 81 ? -1.765 -9.867 2.842 1.00 91.31 81 ARG A N 1
ATOM 643 C CA . ARG A 1 81 ? -1.440 -9.945 1.426 1.00 91.31 81 ARG A CA 1
ATOM 644 C C . ARG A 1 81 ? -1.626 -11.386 0.988 1.00 91.31 81 ARG A C 1
ATOM 646 O O . ARG A 1 81 ? -1.042 -12.297 1.568 1.00 91.31 81 ARG A O 1
ATOM 653 N N . CYS A 1 82 ? -2.421 -11.580 -0.049 1.00 87.25 82 CYS A N 1
ATOM 654 C CA . CYS A 1 82 ? -2.651 -12.892 -0.628 1.00 87.25 82 CYS A CA 1
ATOM 655 C C . CYS A 1 82 ? -1.799 -13.041 -1.894 1.00 87.25 82 CYS A C 1
ATOM 657 O O . CYS A 1 82 ? -1.690 -12.076 -2.651 1.00 87.25 82 CYS A O 1
ATOM 659 N N . PRO A 1 83 ? -1.202 -14.212 -2.159 1.00 80.00 83 PRO A N 1
ATOM 660 C CA . PRO A 1 83 ? -0.523 -14.453 -3.425 1.00 80.00 83 PRO A CA 1
ATOM 661 C C . PRO A 1 83 ? -1.526 -14.386 -4.589 1.00 80.00 83 PRO A C 1
ATOM 663 O O . PRO A 1 83 ? -2.646 -14.888 -4.484 1.00 80.00 83 PRO A O 1
ATOM 666 N N . ALA A 1 84 ? -1.122 -13.784 -5.710 1.00 68.19 84 ALA A N 1
ATOM 667 C CA . ALA A 1 84 ? -1.762 -14.070 -6.992 1.00 68.19 84 ALA A CA 1
ATOM 668 C C . ALA A 1 84 ? -1.374 -15.506 -7.361 1.00 68.19 84 ALA A C 1
ATOM 670 O O . ALA A 1 84 ? -0.221 -15.876 -7.164 1.00 68.19 84 ALA A O 1
ATOM 671 N N . GLY A 1 85 ? -2.294 -16.332 -7.856 1.00 58.28 85 GLY A N 1
ATOM 672 C CA . GLY A 1 85 ? -2.051 -17.755 -8.148 1.00 58.28 85 GLY A CA 1
ATOM 673 C C . GLY A 1 85 ? -1.066 -18.053 -9.297 1.00 58.28 85 GLY A C 1
ATOM 674 O O . GLY A 1 85 ? -1.238 -19.061 -9.975 1.00 58.28 85 GLY A O 1
ATOM 675 N N . GLY A 1 86 ? -0.088 -17.181 -9.557 1.00 52.81 86 GLY A N 1
ATOM 676 C CA . GLY A 1 86 ? 0.981 -17.350 -10.540 1.00 52.81 86 GLY A CA 1
ATOM 677 C C . GLY A 1 86 ? 2.164 -18.170 -10.012 1.00 52.81 86 GLY A C 1
ATOM 678 O O . GLY A 1 86 ? 2.285 -18.452 -8.819 1.00 52.81 86 GLY A O 1
ATOM 679 N N . SER A 1 87 ? 3.031 -18.591 -10.933 1.00 46.25 87 SER A N 1
ATOM 680 C CA . SER A 1 87 ? 4.176 -19.473 -10.680 1.00 46.25 87 SER A CA 1
ATOM 681 C C . SER A 1 87 ? 5.095 -18.955 -9.565 1.00 46.25 87 SER A C 1
ATOM 683 O O . SER A 1 87 ? 5.524 -17.803 -9.571 1.00 46.25 87 SER A O 1
ATOM 685 N N . SER A 1 88 ? 5.448 -19.847 -8.638 1.00 43.19 88 SER A N 1
ATOM 686 C CA . SER A 1 88 ? 6.385 -19.605 -7.536 1.00 43.19 88 SER A CA 1
ATOM 687 C C . SER A 1 88 ? 7.728 -19.073 -8.072 1.00 43.19 88 SER A C 1
ATOM 689 O O . SER A 1 88 ? 8.489 -19.826 -8.676 1.00 43.19 88 SER A O 1
ATOM 691 N N . GLY A 1 89 ? 8.005 -17.769 -7.921 1.00 48.91 89 GLY A N 1
ATOM 692 C CA . GLY A 1 89 ? 9.271 -17.160 -8.364 1.00 48.91 89 GLY A CA 1
ATOM 693 C C . GLY A 1 89 ? 9.236 -15.679 -8.772 1.00 48.91 89 GLY A C 1
ATOM 694 O O . GLY A 1 89 ? 10.301 -15.072 -8.902 1.00 48.91 89 GLY A O 1
ATOM 695 N N . SER A 1 90 ? 8.062 -15.067 -8.961 1.00 55.38 90 SER A N 1
ATOM 696 C CA . SER A 1 90 ? 7.961 -13.636 -9.291 1.00 55.38 90 SER A CA 1
ATOM 697 C C . SER A 1 90 ? 8.230 -12.743 -8.074 1.00 55.38 90 SER A C 1
ATOM 699 O O . SER A 1 90 ? 7.708 -12.968 -6.984 1.00 55.38 90 SER A O 1
ATOM 701 N N . LYS A 1 91 ? 9.051 -11.699 -8.265 1.00 58.53 91 LYS A N 1
ATOM 702 C CA . LYS A 1 91 ? 9.269 -10.626 -7.272 1.00 58.53 91 LYS A CA 1
ATOM 703 C C . LYS A 1 91 ? 8.067 -9.681 -7.148 1.00 58.53 91 LYS A C 1
ATOM 705 O O . LYS A 1 91 ? 8.041 -8.865 -6.228 1.00 58.53 91 LYS A O 1
ATOM 710 N N . TYR A 1 92 ? 7.132 -9.756 -8.095 1.00 60.22 92 TYR A N 1
ATOM 711 C CA . TYR A 1 92 ? 5.949 -8.914 -8.177 1.00 60.22 92 TYR A CA 1
ATOM 712 C C . TYR A 1 92 ? 4.750 -9.731 -7.694 1.00 60.22 92 TYR A C 1
ATOM 714 O O . TYR A 1 92 ? 4.532 -10.853 -8.134 1.00 60.22 92 TYR A O 1
ATOM 722 N N . HIS A 1 93 ? 3.996 -9.187 -6.744 1.00 75.25 93 HIS A N 1
ATOM 723 C CA . HIS A 1 93 ? 2.729 -9.773 -6.302 1.00 75.25 93 HIS A CA 1
ATOM 724 C C . HIS A 1 93 ? 1.551 -9.080 -7.005 1.00 75.25 93 HIS A C 1
ATOM 726 O O . HIS A 1 93 ? 1.754 -8.123 -7.749 1.00 75.25 93 HIS A O 1
ATOM 732 N N . ASN A 1 94 ? 0.308 -9.486 -6.709 1.00 83.19 94 ASN A N 1
ATOM 733 C CA . ASN A 1 94 ? -0.925 -8.845 -7.216 1.00 83.19 94 ASN A CA 1
ATOM 734 C C . ASN A 1 94 ? -1.086 -7.355 -6.839 1.00 83.19 94 ASN A C 1
ATOM 736 O O . ASN A 1 94 ? -2.114 -6.759 -7.139 1.00 83.19 94 ASN A O 1
ATOM 740 N N . ALA A 1 95 ? -0.086 -6.769 -6.178 1.00 89.44 95 ALA A N 1
ATOM 741 C CA . ALA A 1 95 ? 0.023 -5.367 -5.817 1.00 89.44 95 ALA A CA 1
ATOM 742 C C . ALA A 1 95 ? -1.032 -4.856 -4.826 1.00 89.44 95 ALA A C 1
ATOM 744 O O . ALA A 1 95 ? -1.105 -3.647 -4.595 1.00 89.44 95 ALA A O 1
ATOM 745 N N . LEU A 1 96 ? -1.817 -5.761 -4.233 1.00 93.38 96 LEU A N 1
ATOM 746 C CA . LEU A 1 96 ? -2.865 -5.451 -3.271 1.00 93.38 96 LEU A CA 1
ATOM 747 C C . LEU A 1 96 ? -2.424 -5.815 -1.855 1.00 93.38 96 LEU A C 1
ATOM 749 O O . LEU A 1 96 ? -1.946 -6.922 -1.596 1.00 93.38 96 LEU A O 1
ATOM 753 N N . VAL A 1 97 ? -2.622 -4.886 -0.925 1.00 95.69 97 VAL A N 1
ATOM 754 C CA . VAL A 1 97 ? -2.324 -5.081 0.499 1.00 95.69 97 VAL A CA 1
ATOM 755 C C . VAL A 1 97 ? -3.424 -4.432 1.326 1.00 95.69 97 VAL A C 1
ATOM 757 O O . VAL A 1 97 ? -3.846 -3.318 1.027 1.00 95.69 97 VAL A O 1
ATOM 760 N N . VAL A 1 98 ? -3.855 -5.101 2.391 1.00 97.81 98 VAL A N 1
ATOM 761 C CA . VAL A 1 98 ? -4.700 -4.494 3.425 1.00 97.81 98 VAL A CA 1
ATOM 762 C C . VAL A 1 98 ? -3.875 -4.354 4.697 1.00 97.81 98 VAL A C 1
ATOM 764 O O . VAL A 1 98 ? -3.297 -5.334 5.150 1.00 97.81 98 VAL A O 1
ATOM 767 N N . VAL A 1 99 ? -3.821 -3.156 5.271 1.00 98.19 99 VAL A N 1
ATOM 768 C CA . VAL A 1 99 ? -3.190 -2.850 6.565 1.00 98.19 99 VAL A CA 1
ATOM 769 C C . VAL A 1 99 ? -4.290 -2.401 7.523 1.00 98.19 99 VAL A C 1
ATOM 771 O O . VAL A 1 99 ? -5.205 -1.686 7.120 1.00 98.19 99 VAL A O 1
ATOM 774 N N . SER A 1 100 ? -4.260 -2.842 8.773 1.00 98.44 100 SER A N 1
ATOM 775 C CA . SER A 1 100 ? -5.407 -2.774 9.671 1.00 98.44 100 SER A CA 1
ATOM 776 C C . SER A 1 100 ? -4.985 -2.550 11.117 1.00 98.44 100 SER A C 1
ATOM 778 O O . SER A 1 100 ? -4.019 -3.130 11.615 1.00 98.44 100 SER A O 1
ATOM 780 N N . LYS A 1 101 ? -5.775 -1.732 11.811 1.00 98.50 101 LYS A N 1
ATOM 781 C CA . LYS A 1 101 ? -5.746 -1.582 13.267 1.00 98.50 101 LYS A CA 1
ATOM 782 C C . LYS A 1 101 ? -6.244 -2.834 13.990 1.00 98.50 101 LYS A C 1
ATOM 784 O O . LYS A 1 101 ? -5.851 -3.094 15.121 1.00 98.50 101 LYS A O 1
ATOM 789 N N . PHE A 1 102 ? -7.126 -3.585 13.339 1.00 97.81 102 PHE A N 1
ATOM 790 C CA . PHE A 1 102 ? -7.764 -4.788 13.867 1.00 97.81 102 PHE A CA 1
ATOM 791 C C . PHE A 1 102 ? -7.121 -6.048 13.292 1.00 97.81 102 PHE A C 1
ATOM 793 O O . PHE A 1 102 ? -6.648 -6.036 12.152 1.00 97.81 102 PHE A O 1
ATOM 800 N N . GLU A 1 103 ? -7.151 -7.137 14.055 1.00 97.81 103 GLU A N 1
ATOM 801 C CA . GLU A 1 103 ? -6.646 -8.437 13.620 1.00 97.81 103 GLU A CA 1
ATOM 802 C C . GLU A 1 103 ? -7.321 -8.902 12.322 1.00 97.81 103 GLU A C 1
ATOM 804 O O . GLU A 1 103 ? -8.546 -8.845 12.176 1.00 97.81 103 GLU A O 1
ATOM 809 N N . VAL A 1 104 ? -6.516 -9.382 11.369 1.00 96.25 104 VAL A N 1
ATOM 810 C CA . VAL A 1 104 ? -7.025 -9.968 10.127 1.00 96.25 104 VAL A CA 1
ATOM 811 C C . VAL A 1 104 ? -7.162 -11.476 10.309 1.00 96.25 104 VAL A C 1
ATOM 813 O O . VAL A 1 104 ? -6.184 -12.211 10.222 1.00 96.25 104 VAL A O 1
ATOM 816 N N . VAL A 1 105 ? -8.392 -11.934 10.541 1.00 97.31 105 VAL A N 1
ATOM 817 C CA . VAL A 1 105 ? -8.700 -13.353 10.808 1.00 97.31 105 VAL A CA 1
ATOM 818 C C . VAL A 1 105 ? -8.587 -14.218 9.548 1.00 97.31 105 VAL A C 1
ATOM 820 O O . VAL A 1 105 ? -8.197 -15.381 9.613 1.00 97.31 105 VAL A O 1
ATOM 823 N N . ALA A 1 106 ? -8.938 -13.663 8.386 1.00 94.94 106 ALA A N 1
ATOM 824 C CA . ALA A 1 106 ? -8.879 -14.362 7.109 1.00 94.94 106 ALA A CA 1
ATOM 825 C C . ALA A 1 106 ? -8.706 -13.374 5.952 1.00 94.94 106 ALA A C 1
ATOM 827 O O . ALA A 1 106 ? -9.238 -12.264 5.980 1.00 94.94 106 ALA A O 1
ATOM 828 N N . ALA A 1 107 ? -8.003 -13.806 4.907 1.00 92.62 107 ALA A N 1
ATOM 829 C CA . ALA A 1 107 ? -7.857 -13.061 3.666 1.00 92.62 107 ALA A CA 1
ATOM 830 C C . ALA A 1 107 ? -7.848 -14.021 2.473 1.00 92.62 107 ALA A C 1
ATOM 832 O O . ALA A 1 107 ? -7.245 -15.094 2.525 1.00 92.62 107 ALA A O 1
ATOM 833 N N . ARG A 1 108 ? -8.515 -13.624 1.389 1.00 90.56 108 ARG A N 1
ATOM 834 C CA . ARG A 1 108 ? -8.566 -14.365 0.128 1.00 90.56 108 ARG A CA 1
ATOM 835 C C . ARG A 1 108 ? -8.386 -13.392 -1.028 1.00 90.56 108 ARG A C 1
ATOM 837 O O . ARG A 1 108 ? -8.982 -12.319 -1.030 1.00 90.56 108 ARG A O 1
ATOM 844 N N . PHE A 1 109 ? -7.587 -13.790 -2.013 1.00 88.00 109 PHE A N 1
ATOM 845 C CA . PHE A 1 109 ? -7.502 -13.091 -3.289 1.00 88.00 109 PHE A CA 1
ATOM 846 C C . PHE A 1 109 ? -8.485 -13.701 -4.281 1.00 88.00 109 PHE A C 1
ATOM 848 O O . PHE A 1 109 ? -8.558 -14.921 -4.415 1.00 88.00 109 PHE A O 1
ATOM 855 N N . GLU A 1 110 ? -9.203 -12.837 -4.986 1.00 85.69 110 GLU A N 1
ATOM 856 C CA . GLU A 1 110 ? -10.098 -13.210 -6.073 1.00 85.69 110 GLU A CA 1
ATOM 857 C C . GLU A 1 110 ? -9.599 -12.520 -7.334 1.00 85.69 110 GLU A C 1
ATOM 859 O O . GLU A 1 110 ? -9.677 -11.298 -7.462 1.00 85.69 110 GLU A O 1
ATOM 864 N N . ALA A 1 111 ? -9.053 -13.303 -8.260 1.00 79.50 111 ALA A N 1
ATOM 865 C CA . ALA A 1 111 ? -8.651 -12.776 -9.553 1.00 79.50 111 ALA A CA 1
ATOM 866 C C . ALA A 1 111 ? -9.892 -12.430 -10.390 1.00 79.50 111 ALA A C 1
ATOM 868 O O . ALA A 1 111 ? -10.903 -13.138 -10.358 1.00 79.50 111 ALA A O 1
ATOM 869 N N . TYR A 1 112 ? -9.801 -11.372 -11.196 1.00 76.31 112 TYR A N 1
ATOM 870 C CA . TYR A 1 112 ? -10.824 -11.080 -12.196 1.00 76.31 112 TYR A CA 1
ATOM 871 C C . TYR A 1 112 ? -10.960 -12.251 -13.184 1.00 76.31 112 TYR A C 1
ATOM 873 O O . TYR A 1 112 ? -9.964 -12.755 -13.706 1.00 76.31 112 TYR A O 1
ATOM 881 N N . ARG A 1 113 ? -12.204 -12.671 -13.463 1.00 66.44 113 ARG A N 1
ATOM 882 C CA . ARG A 1 113 ? -12.507 -13.752 -14.425 1.00 66.44 113 ARG A CA 1
ATOM 883 C C . ARG A 1 113 ? -12.112 -13.375 -15.855 1.00 66.44 113 ARG A C 1
ATOM 885 O O . ARG A 1 113 ? -11.603 -14.206 -16.605 1.00 66.44 113 ARG A O 1
ATOM 892 N N . GLU A 1 114 ? -12.302 -12.106 -16.201 1.00 63.88 114 GLU A N 1
ATOM 893 C CA . GLU A 1 114 ? -11.968 -11.523 -17.497 1.00 63.88 114 GLU A CA 1
ATOM 894 C C . GLU A 1 114 ? -11.034 -10.332 -17.291 1.00 63.88 114 GLU A C 1
ATOM 896 O O . GLU A 1 114 ? -11.447 -9.181 -17.269 1.00 63.88 114 GLU A O 1
ATOM 901 N N . ALA A 1 115 ? -9.754 -10.623 -17.094 1.00 59.12 115 ALA A N 1
ATOM 902 C CA . ALA A 1 115 ? -8.704 -9.623 -17.219 1.00 59.12 115 ALA A CA 1
ATOM 903 C C . ALA A 1 115 ? -8.296 -9.508 -18.694 1.00 59.12 115 ALA A C 1
ATOM 905 O O . ALA A 1 115 ? -8.153 -10.535 -19.379 1.00 59.12 115 ALA A O 1
ATOM 906 N N . SER A 1 116 ? -8.075 -8.279 -19.167 1.00 53.53 116 SER A N 1
ATOM 907 C CA . SER A 1 116 ? -7.430 -8.032 -20.461 1.00 53.53 116 SER A CA 1
ATOM 908 C C . SER A 1 116 ? -6.085 -8.771 -20.526 1.00 53.53 116 SER A C 1
ATOM 910 O O . SER A 1 116 ? -5.477 -9.071 -19.498 1.00 53.53 116 SER A O 1
ATOM 912 N N . ALA A 1 117 ? -5.580 -9.094 -21.721 1.00 55.78 117 ALA A N 1
ATOM 913 C CA . ALA A 1 117 ? -4.305 -9.816 -21.844 1.00 55.78 117 ALA A CA 1
ATOM 914 C C . ALA A 1 117 ? -3.147 -9.101 -21.110 1.00 55.78 117 ALA A C 1
ATOM 916 O O . ALA A 1 117 ? -2.266 -9.756 -20.553 1.00 55.78 117 ALA A O 1
ATOM 917 N N . LEU A 1 118 ? -3.198 -7.764 -21.051 1.00 54.69 118 LEU A N 1
ATOM 918 C CA . LEU A 1 118 ? -2.248 -6.922 -20.327 1.00 54.69 118 LEU A CA 1
ATOM 919 C C . LEU A 1 118 ? -2.389 -7.064 -18.802 1.00 54.69 118 LEU A C 1
ATOM 921 O O . LEU A 1 118 ? -1.396 -7.240 -18.104 1.00 54.69 118 LEU A O 1
ATOM 925 N N . GLU A 1 119 ? -3.616 -7.052 -18.281 1.00 54.44 119 GLU A N 1
ATOM 926 C CA . GLU A 1 119 ? -3.878 -7.277 -16.855 1.00 54.44 119 GLU A CA 1
ATOM 927 C C . GLU A 1 119 ? -3.557 -8.709 -16.436 1.00 54.44 119 GLU A C 1
ATOM 929 O O . GLU A 1 119 ? -3.010 -8.903 -15.360 1.00 54.44 119 GLU A O 1
ATOM 934 N N . ARG A 1 120 ? -3.798 -9.721 -17.280 1.00 56.12 120 ARG A N 1
ATOM 935 C CA . ARG A 1 120 ? -3.338 -11.096 -17.005 1.00 56.12 120 ARG A CA 1
ATOM 936 C C . ARG A 1 120 ? -1.818 -11.152 -16.892 1.00 56.12 120 ARG A C 1
ATOM 938 O O . ARG A 1 120 ? -1.304 -11.826 -16.008 1.00 56.12 120 ARG A O 1
ATOM 945 N N . LEU A 1 121 ? -1.107 -10.427 -17.755 1.00 54.78 121 LEU A N 1
ATOM 946 C CA . LEU A 1 121 ? 0.351 -10.347 -17.721 1.00 54.78 121 LEU A CA 1
ATOM 947 C C . LEU A 1 121 ? 0.871 -9.630 -16.463 1.00 54.78 121 LEU A C 1
ATOM 949 O O . LEU A 1 121 ? 1.955 -9.962 -16.005 1.00 54.78 121 LEU A O 1
ATOM 953 N N . LEU A 1 122 ? 0.146 -8.646 -15.927 1.00 53.59 122 LEU A N 1
ATOM 954 C CA . LEU A 1 122 ? 0.571 -7.865 -14.756 1.00 53.59 122 LEU A CA 1
ATOM 955 C C . LEU A 1 122 ? 0.080 -8.452 -13.422 1.00 53.59 122 LEU A C 1
ATOM 957 O O . LEU A 1 122 ? 0.772 -8.327 -12.419 1.00 53.59 122 LEU A O 1
ATOM 961 N N . ALA A 1 123 ? -1.086 -9.102 -13.408 1.00 47.38 123 ALA A N 1
ATOM 962 C CA . ALA A 1 123 ? -1.718 -9.651 -12.210 1.00 47.38 123 ALA A CA 1
ATOM 963 C C . ALA A 1 123 ? -1.361 -11.123 -11.944 1.00 47.38 123 ALA A C 1
ATOM 965 O O . ALA A 1 123 ? -1.353 -11.529 -10.786 1.00 47.38 123 ALA A O 1
ATOM 966 N N . ASN A 1 124 ? -1.063 -11.918 -12.983 1.00 37.84 124 ASN A N 1
ATOM 967 C CA . ASN A 1 124 ? -0.673 -13.334 -12.857 1.00 37.84 124 ASN A CA 1
ATOM 968 C C . ASN A 1 124 ? 0.821 -13.581 -13.138 1.00 37.84 124 ASN A C 1
ATOM 970 O O . ASN A 1 124 ? 1.188 -14.704 -13.492 1.00 37.84 124 ASN A O 1
ATOM 974 N N . LYS A 1 125 ? 1.675 -12.559 -13.018 1.00 39.88 125 LYS A N 1
ATOM 975 C CA . LYS A 1 125 ? 3.130 -12.749 -13.067 1.00 39.88 125 LYS A CA 1
ATOM 976 C C . LYS A 1 125 ? 3.715 -12.992 -11.692 1.00 39.88 125 LYS A C 1
ATOM 978 O O . LYS A 1 125 ? 3.778 -12.031 -10.899 1.00 39.88 125 LYS A O 1
#

pLDDT: mean 84.61, std 16.92, range [37.84, 98.62]

Secondary structure (DSSP, 8-state):
-PPP-PPPP-EEEEE---EEEEETTEEEEEESS-HHHHHHHHHHHHHHH--SEEEEES--SHHHHHHHHHHHTTT--EEE-PPPSS-TT-S---S-EEEESS----------SS--HHHHHHH--

Radius of gyration: 16.49 Å; Cα contacts (8 Å, |Δi|>4): 189; chains: 1; bounding box: 51×32×50 Å